Protein AF-A0A1W9SEW0-F1 (afdb_monomer)

Sequence (121 aa):
MRKNNKILLGFSFLGILLGISWTFSLAQEVKQIKIGSLHGWYREDGCEPEHGFLKIQQAGLEWPAQYRDMDNQAAKALWIGTSNYTDGDQYGGNFYPYKVVHCGPRGWDTERELMPIEFKM

pLDDT: mean 73.95, std 10.91, range [41.12, 95.75]

Foldseek 3Di:
DPPVVVVVVVVVVVVVVVVVVVPDDPDWDKDWDDDQQWTAIDTPLPAGACDDPDPDNFHHTGVSNPDGRRDCQVVQKDKDKDAFDFDDVVVPRDTDRIDIAIDGHDYPDSPPHDHDPDDDD

Structure (mmCIF, N/CA/C/O backbone):
data_AF-A0A1W9SEW0-F1
#
_entry.id   AF-A0A1W9SEW0-F1
#
loop_
_atom_site.group_PDB
_atom_site.id
_atom_site.type_symbol
_atom_site.label_atom_id
_atom_site.label_alt_id
_atom_site.label_comp_id
_atom_site.label_asym_id
_atom_site.label_entity_id
_atom_site.label_seq_id
_atom_site.pdbx_PDB_ins_code
_atom_site.Cartn_x
_atom_site.Cartn_y
_atom_site.Cartn_z
_atom_site.occupancy
_atom_site.B_iso_or_equiv
_atom_site.auth_seq_id
_atom_site.auth_comp_id
_atom_site.auth_asym_id
_atom_site.auth_atom_id
_atom_site.pdbx_PDB_model_num
ATOM 1 N N . MET A 1 1 ? 33.163 1.131 48.560 1.00 55.69 1 MET A N 1
ATOM 2 C CA . MET A 1 1 ? 32.952 1.435 47.121 1.00 55.69 1 MET A CA 1
ATOM 3 C C . MET A 1 1 ? 31.978 0.507 46.375 1.00 55.69 1 MET A C 1
ATOM 5 O O . MET A 1 1 ? 31.406 0.948 45.395 1.00 55.69 1 MET A O 1
ATOM 9 N N . ARG A 1 2 ? 31.708 -0.738 46.804 1.00 56.75 2 ARG A N 1
ATOM 10 C CA . ARG A 1 2 ? 30.905 -1.711 46.018 1.00 56.75 2 ARG A CA 1
ATOM 11 C C . ARG A 1 2 ? 29.372 -1.495 46.014 1.00 56.75 2 ARG A C 1
ATOM 13 O O . ARG A 1 2 ? 28.687 -2.048 45.161 1.00 56.75 2 ARG A O 1
ATOM 20 N N . LYS A 1 3 ? 28.824 -0.717 46.961 1.00 56.78 3 LYS A N 1
ATOM 21 C CA . LYS A 1 3 ? 27.368 -0.494 47.130 1.00 56.78 3 LYS A CA 1
ATOM 22 C C . LYS A 1 3 ? 26.799 0.527 46.129 1.00 56.78 3 LYS A C 1
ATOM 24 O O . LYS A 1 3 ? 25.696 0.329 45.633 1.00 56.78 3 LYS A O 1
ATOM 29 N N . ASN A 1 4 ? 27.585 1.543 45.760 1.00 61.22 4 ASN A N 1
ATOM 30 C CA .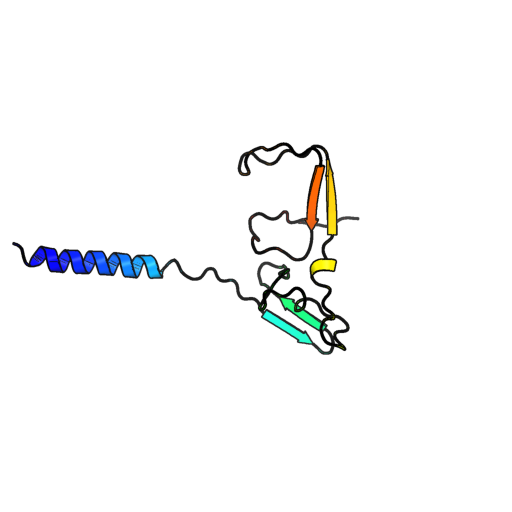 ASN A 1 4 ? 27.160 2.608 44.841 1.00 61.22 4 ASN A CA 1
ATOM 31 C C . ASN A 1 4 ? 27.024 2.109 43.393 1.00 61.22 4 ASN A C 1
ATOM 33 O O . ASN A 1 4 ? 26.135 2.556 42.679 1.00 61.22 4 ASN A O 1
ATOM 37 N N . ASN A 1 5 ? 27.818 1.109 42.991 1.00 67.50 5 ASN A N 1
ATOM 38 C CA . ASN A 1 5 ? 27.752 0.542 41.641 1.00 67.50 5 ASN A CA 1
ATOM 39 C C . ASN A 1 5 ? 26.435 -0.199 41.377 1.00 67.50 5 ASN A C 1
ATOM 41 O O . ASN A 1 5 ? 25.974 -0.198 40.246 1.00 67.50 5 ASN A O 1
ATOM 45 N N . LYS A 1 6 ? 25.805 -0.795 42.403 1.00 69.88 6 LYS A N 1
ATOM 46 C CA . LYS A 1 6 ? 24.498 -1.466 42.258 1.00 69.88 6 LYS A CA 1
ATOM 47 C C . LYS A 1 6 ? 23.357 -0.468 42.055 1.00 69.88 6 LYS A C 1
ATOM 49 O O . LYS A 1 6 ? 22.444 -0.737 41.286 1.00 69.88 6 LYS A O 1
ATOM 54 N N . ILE A 1 7 ? 23.437 0.680 42.727 1.00 75.75 7 ILE A N 1
ATOM 55 C CA . ILE A 1 7 ? 22.474 1.779 42.585 1.00 75.75 7 ILE A CA 1
ATOM 56 C C . ILE A 1 7 ? 22.622 2.416 41.199 1.00 75.75 7 ILE A C 1
ATOM 58 O O . ILE A 1 7 ? 21.629 2.602 40.504 1.00 75.75 7 ILE A O 1
ATOM 62 N N . LEU A 1 8 ? 23.863 2.662 40.761 1.00 74.88 8 LEU A N 1
ATOM 63 C CA . LEU A 1 8 ? 24.151 3.185 39.426 1.00 74.88 8 LEU A CA 1
ATOM 64 C C . LEU A 1 8 ? 23.664 2.230 38.322 1.00 74.88 8 LEU A C 1
ATOM 66 O O . LEU A 1 8 ? 23.009 2.674 37.386 1.00 74.88 8 LEU A O 1
ATOM 70 N N . LEU A 1 9 ? 23.898 0.917 38.475 1.00 78.12 9 LEU A N 1
ATOM 71 C CA . LEU A 1 9 ? 23.390 -0.100 37.545 1.00 78.12 9 LEU A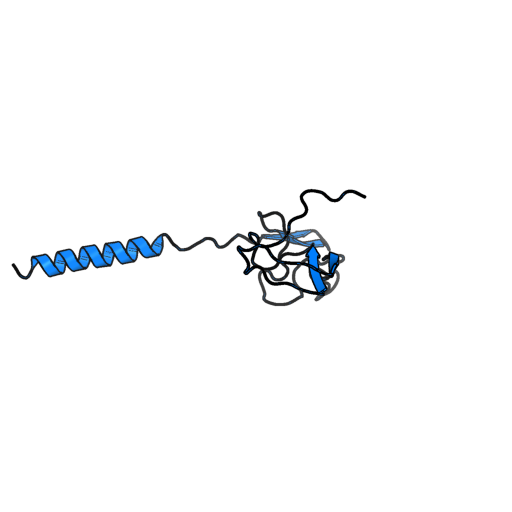 CA 1
ATOM 72 C C . LEU A 1 9 ? 21.858 -0.100 37.479 1.00 78.12 9 LEU A C 1
ATOM 74 O O . LEU A 1 9 ? 21.293 -0.239 36.400 1.00 78.12 9 LEU A O 1
ATOM 78 N N . GLY A 1 10 ? 21.196 0.066 38.629 1.00 81.62 10 GLY A N 1
ATOM 79 C CA . GLY A 1 10 ? 19.740 0.156 38.713 1.00 81.62 10 GLY A CA 1
ATOM 80 C C . GLY A 1 10 ? 19.189 1.361 37.950 1.00 81.62 10 GLY A C 1
ATOM 81 O O . GLY A 1 10 ? 18.237 1.213 37.190 1.00 81.62 10 GLY A O 1
ATOM 82 N N . PHE A 1 11 ? 19.827 2.529 38.079 1.00 85.50 11 PHE A N 1
ATOM 83 C CA . PHE A 1 11 ? 19.449 3.721 37.314 1.00 85.50 11 PHE A CA 1
ATOM 84 C C . PHE A 1 11 ? 19.717 3.572 35.814 1.00 85.50 11 PHE A C 1
ATOM 86 O O . PHE A 1 11 ? 18.874 3.971 35.016 1.00 85.50 11 PHE A O 1
ATOM 93 N N . SER A 1 12 ? 20.833 2.956 35.414 1.00 82.25 12 SER A N 1
ATOM 94 C CA . SER A 1 12 ? 21.100 2.660 34.000 1.00 82.25 12 SER A CA 1
ATOM 95 C C . SER A 1 12 ? 20.073 1.689 33.415 1.00 82.25 12 SER A C 1
ATOM 97 O O . SER A 1 12 ? 19.587 1.906 32.309 1.00 82.25 12 SER A O 1
ATOM 99 N N . PHE A 1 13 ? 19.690 0.653 34.163 1.00 84.81 13 PHE A N 1
ATOM 100 C CA . PHE A 1 13 ? 18.681 -0.313 33.729 1.00 84.81 13 PHE A CA 1
ATOM 101 C C . PHE A 1 13 ? 17.291 0.326 33.618 1.00 84.81 13 PHE A C 1
ATOM 103 O O . PHE A 1 13 ? 16.593 0.117 32.629 1.00 84.81 13 PHE A O 1
ATOM 110 N N . LEU A 1 14 ? 16.918 1.174 34.582 1.00 84.62 14 LEU A N 1
ATOM 111 C CA . LEU A 1 14 ? 15.677 1.946 34.530 1.00 84.62 14 LEU A CA 1
ATOM 112 C C . LEU A 1 14 ? 15.672 2.934 33.353 1.00 84.62 14 LEU A C 1
ATOM 114 O O . LEU A 1 14 ? 14.660 3.061 32.674 1.00 84.62 14 LEU A O 1
ATOM 118 N N . GLY A 1 15 ? 16.804 3.586 33.073 1.00 85.19 15 GLY A N 1
ATOM 119 C CA . GLY A 1 15 ? 16.961 4.473 31.919 1.00 85.19 15 GLY A CA 1
ATOM 120 C C . GLY A 1 15 ? 16.784 3.749 30.582 1.00 85.19 15 GLY A C 1
ATOM 121 O O . GLY A 1 15 ? 16.124 4.274 29.690 1.00 85.19 15 GLY A O 1
ATOM 122 N N . ILE A 1 16 ? 17.296 2.520 30.461 1.00 83.94 16 ILE A N 1
ATOM 123 C CA . ILE A 1 16 ? 17.101 1.670 29.275 1.00 83.94 16 ILE A CA 1
ATOM 124 C C . ILE A 1 16 ? 15.631 1.255 29.136 1.00 83.94 16 ILE A C 1
ATOM 126 O O . ILE A 1 16 ? 15.062 1.385 28.056 1.00 83.94 16 ILE A O 1
ATOM 130 N N . LEU A 1 17 ? 14.991 0.805 30.221 1.00 79.69 17 LEU A N 1
ATOM 131 C CA . LEU A 1 17 ? 13.576 0.415 30.205 1.00 79.69 17 LEU A CA 1
ATOM 132 C C . LEU A 1 17 ? 12.658 1.583 29.833 1.00 79.69 17 LEU A C 1
ATOM 134 O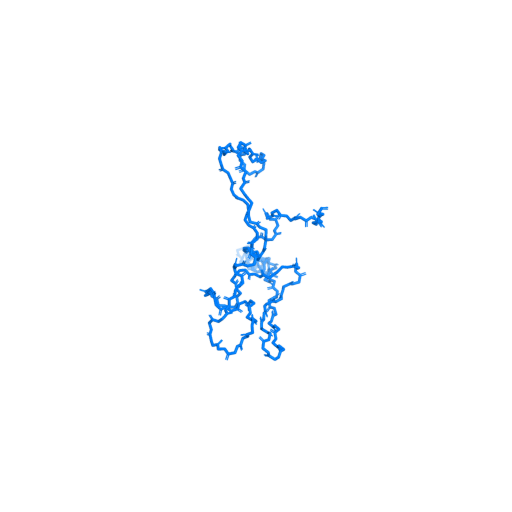 O . LEU A 1 17 ? 11.742 1.417 29.029 1.00 79.69 17 LEU A O 1
ATOM 138 N N . LEU A 1 18 ? 12.931 2.772 30.376 1.00 79.06 18 LEU A N 1
ATOM 139 C CA . LEU A 1 18 ? 12.201 3.980 30.014 1.00 79.06 18 LEU A CA 1
ATOM 140 C C . LEU A 1 18 ? 12.468 4.353 28.554 1.00 79.06 18 LEU A C 1
ATOM 142 O O . LEU A 1 18 ? 11.505 4.581 27.838 1.00 79.06 18 LEU A O 1
ATOM 146 N N . GLY A 1 19 ? 13.713 4.319 28.071 1.00 75.94 19 GLY A N 1
ATOM 147 C CA . GLY A 1 19 ? 14.050 4.594 26.667 1.00 75.94 19 GLY A CA 1
ATOM 148 C C . GLY A 1 19 ? 13.348 3.677 25.655 1.00 75.94 19 GLY A C 1
ATOM 149 O O . GLY A 1 19 ? 12.918 4.148 24.606 1.00 75.94 19 GLY A O 1
ATOM 150 N N . ILE A 1 20 ? 13.154 2.396 25.986 1.00 69.81 20 ILE A N 1
ATOM 151 C CA . ILE A 1 20 ? 12.442 1.427 25.129 1.00 69.81 20 ILE A CA 1
ATOM 152 C C . ILE A 1 20 ? 10.931 1.714 25.077 1.00 69.81 20 ILE A C 1
ATOM 154 O O . ILE A 1 20 ? 10.283 1.452 24.068 1.00 69.81 20 ILE A O 1
ATOM 158 N N . SER A 1 21 ? 10.344 2.294 26.129 1.00 62.28 21 SER A N 1
ATOM 159 C CA . SER A 1 21 ? 8.905 2.606 26.146 1.00 62.28 21 SER A CA 1
ATOM 160 C C . SER A 1 21 ? 8.497 3.758 25.216 1.00 62.28 21 SER A C 1
ATOM 162 O O . SER A 1 21 ? 7.327 3.852 24.856 1.00 62.28 21 SER A O 1
ATOM 164 N N . TRP A 1 22 ? 9.445 4.583 24.755 1.00 58.53 22 TRP A N 1
ATOM 165 C CA . TRP A 1 22 ? 9.170 5.650 23.781 1.00 58.53 22 TRP A CA 1
ATOM 166 C C . TRP A 1 22 ? 9.071 5.148 22.336 1.00 58.53 22 TRP A C 1
ATOM 168 O O . TRP A 1 22 ? 8.607 5.888 21.474 1.00 58.53 22 TRP A O 1
ATOM 178 N N . THR A 1 23 ? 9.474 3.906 22.042 1.00 57.41 23 THR A N 1
ATOM 179 C CA . THR A 1 23 ? 9.496 3.396 20.659 1.00 57.41 23 THR A CA 1
ATOM 180 C C . THR A 1 23 ? 8.232 2.645 20.245 1.00 57.41 23 THR A C 1
ATOM 182 O O . THR A 1 23 ? 8.222 2.019 19.189 1.00 57.41 23 THR A O 1
ATOM 185 N N . PHE A 1 24 ? 7.153 2.694 21.030 1.00 55.28 24 PHE A N 1
ATOM 186 C CA . PHE A 1 24 ? 5.924 1.966 20.714 1.00 55.28 24 PHE A CA 1
ATOM 187 C C . PHE A 1 24 ? 4.697 2.877 20.708 1.00 55.28 24 PHE A C 1
ATOM 189 O O . PHE A 1 24 ? 4.050 3.067 21.730 1.00 55.28 24 PHE A O 1
ATOM 196 N N . SER A 1 25 ? 4.370 3.416 19.529 1.00 54.28 25 SER A N 1
ATOM 197 C CA . SER A 1 25 ? 3.080 3.180 18.856 1.00 54.28 25 SER A CA 1
ATOM 198 C C . SER A 1 25 ? 2.970 4.071 17.611 1.00 54.28 25 SER A C 1
ATOM 200 O O . SER A 1 25 ? 2.377 5.143 17.650 1.00 54.28 25 SER A O 1
ATOM 202 N N . LEU A 1 26 ? 3.527 3.611 16.487 1.00 57.69 26 LEU A N 1
ATOM 203 C CA . LEU A 1 26 ? 3.162 4.107 15.149 1.00 57.69 26 LEU A CA 1
ATOM 204 C C . LEU A 1 26 ? 2.041 3.241 14.546 1.00 57.69 26 LEU A C 1
ATOM 206 O O . LEU A 1 26 ? 1.988 3.018 13.339 1.00 57.69 26 LEU A O 1
ATOM 210 N N . ALA A 1 27 ? 1.175 2.670 15.389 1.00 62.53 27 ALA A N 1
ATOM 211 C CA . ALA A 1 27 ? 0.010 1.951 14.900 1.00 62.53 27 ALA A CA 1
ATOM 212 C C . ALA A 1 27 ? -1.003 2.982 14.402 1.00 62.53 27 ALA A C 1
ATOM 214 O O . ALA A 1 27 ? -1.524 3.779 15.181 1.00 62.53 27 ALA A O 1
ATOM 215 N N . GLN A 1 28 ? -1.249 2.987 13.097 1.00 66.44 28 GLN A N 1
ATOM 216 C CA . GLN A 1 28 ? -2.212 3.896 12.508 1.00 66.44 28 GLN A CA 1
ATOM 217 C C . GLN A 1 28 ? -3.637 3.408 12.762 1.00 66.44 28 GLN A C 1
ATOM 219 O O . GLN A 1 28 ? -3.934 2.220 12.624 1.00 66.44 28 GLN A O 1
ATOM 224 N N . GLU A 1 29 ? -4.518 4.330 13.141 1.00 73.31 29 GLU A N 1
ATOM 225 C CA . GLU A 1 29 ? -5.914 4.007 13.405 1.00 73.31 29 GLU A CA 1
ATOM 226 C C . GLU A 1 29 ? -6.632 3.634 12.099 1.00 73.31 29 GLU A C 1
ATOM 228 O O . GLU A 1 29 ? -6.597 4.376 11.113 1.00 73.31 29 GLU A O 1
ATOM 233 N N . VAL A 1 30 ? -7.298 2.477 12.102 1.00 73.00 30 VAL A N 1
ATOM 234 C CA . VAL A 1 30 ? -8.185 2.033 11.021 1.00 73.00 30 VAL A CA 1
ATOM 235 C C . VAL A 1 30 ? -9.618 2.137 11.527 1.00 73.00 30 VAL A C 1
ATOM 237 O O . VAL A 1 30 ? -10.005 1.445 12.468 1.00 73.00 30 VAL A O 1
ATOM 240 N N . LYS A 1 31 ? -10.407 3.011 10.902 1.00 77.38 31 LYS A N 1
ATOM 241 C CA . LYS A 1 31 ? -11.817 3.254 11.229 1.00 77.38 31 LYS A CA 1
ATOM 242 C C . LYS A 1 31 ? -12.704 2.484 10.257 1.00 77.38 31 LYS A C 1
ATOM 244 O O . LYS A 1 31 ? -12.365 2.332 9.087 1.00 77.38 31 LYS A O 1
ATOM 249 N N . GLN A 1 32 ? -13.855 2.008 10.725 1.00 77.88 32 GLN A N 1
ATOM 250 C CA . GLN A 1 32 ? -14.846 1.355 9.869 1.00 77.88 32 GLN A CA 1
ATOM 251 C C . GLN A 1 32 ? -16.067 2.258 9.701 1.00 77.88 32 GLN A C 1
ATOM 253 O O . GLN A 1 32 ? -16.638 2.728 10.684 1.00 77.88 32 GLN A O 1
ATOM 258 N N . ILE A 1 33 ? -16.479 2.472 8.455 1.00 79.19 33 ILE A N 1
ATOM 259 C CA . ILE A 1 33 ? -17.683 3.221 8.101 1.00 79.19 33 ILE A CA 1
ATOM 260 C C . ILE A 1 33 ? -18.751 2.214 7.680 1.00 79.19 33 ILE A C 1
ATOM 262 O O . ILE A 1 33 ? -18.489 1.331 6.866 1.00 79.19 33 ILE A O 1
ATOM 266 N N . LYS A 1 34 ? -19.957 2.341 8.245 1.00 82.19 34 LYS A N 1
ATOM 267 C CA . LYS A 1 34 ? -21.136 1.550 7.866 1.00 82.19 34 LYS A CA 1
ATOM 268 C C . LYS A 1 34 ? -22.349 2.464 7.753 1.00 82.19 34 LYS A C 1
ATOM 270 O O . LYS A 1 34 ? -22.838 2.965 8.762 1.00 82.19 34 LYS A O 1
ATOM 275 N N . ILE A 1 35 ? -22.824 2.689 6.531 1.00 84.75 35 ILE A N 1
ATOM 276 C CA . ILE A 1 35 ? -23.983 3.538 6.236 1.00 84.75 35 ILE A CA 1
ATOM 277 C C . ILE A 1 35 ? -24.928 2.755 5.321 1.00 84.75 35 ILE A C 1
ATOM 279 O O . ILE A 1 35 ? -24.681 2.608 4.126 1.00 84.75 35 ILE A O 1
ATOM 283 N N . GLY A 1 36 ? -26.019 2.223 5.879 1.00 86.00 36 GLY A N 1
ATOM 284 C CA . GLY A 1 36 ? -26.947 1.369 5.132 1.00 86.00 36 GLY A CA 1
ATOM 285 C C . GLY A 1 36 ? -26.241 0.135 4.555 1.00 86.00 36 GLY A C 1
ATOM 286 O O . GLY A 1 36 ? -25.660 -0.652 5.303 1.00 86.00 36 GLY A O 1
ATOM 287 N N . SER A 1 37 ? -26.276 -0.013 3.228 1.00 85.19 37 SER A N 1
ATOM 288 C CA . SER A 1 37 ? -25.587 -1.089 2.498 1.00 85.19 37 SER A CA 1
ATOM 289 C C . SER A 1 37 ? -24.130 -0.769 2.138 1.00 85.1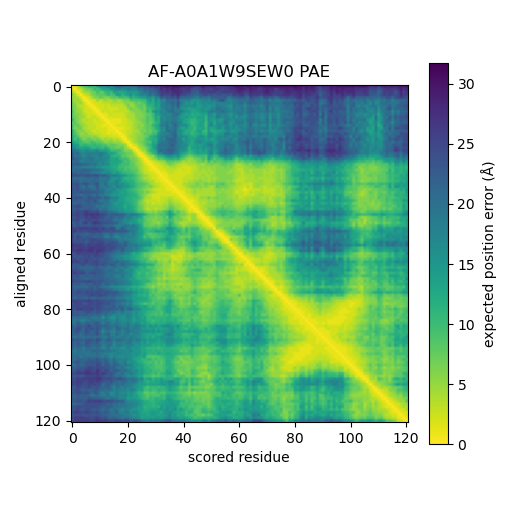9 37 SER A C 1
ATOM 291 O O . SER A 1 37 ? -23.533 -1.558 1.418 1.00 85.19 37 SER A O 1
ATOM 293 N N . LEU A 1 38 ? -23.572 0.380 2.554 1.00 83.44 38 LEU A N 1
ATOM 294 C CA . LEU A 1 38 ? -22.182 0.778 2.276 1.00 83.44 38 LEU A CA 1
ATOM 295 C C . LEU A 1 38 ? -21.323 0.524 3.496 1.00 83.44 38 LEU A C 1
ATOM 297 O O . LEU A 1 38 ? -21.434 1.259 4.484 1.00 83.44 38 LEU A O 1
ATOM 301 N N . HIS A 1 39 ? -20.481 -0.502 3.440 1.00 83.50 39 HIS A N 1
ATOM 302 C CA . HIS A 1 39 ? -19.488 -0.771 4.476 1.00 83.50 39 HIS A CA 1
ATOM 303 C C . HIS A 1 39 ? -18.090 -0.598 3.874 1.00 83.50 39 HIS A C 1
ATOM 305 O O . HIS A 1 39 ? -17.884 -0.866 2.695 1.00 83.50 39 HIS A O 1
ATOM 311 N N . GLY A 1 40 ? -17.145 -0.080 4.656 1.00 79.56 40 GLY A N 1
ATOM 312 C CA . GLY A 1 40 ? -15.782 0.151 4.186 1.00 79.56 40 GLY A CA 1
ATOM 313 C C . GLY A 1 40 ? -14.824 0.544 5.302 1.00 79.56 40 GLY A C 1
ATOM 314 O O . GLY A 1 40 ? -15.237 0.894 6.414 1.00 79.56 40 GLY A O 1
ATOM 315 N N . TRP A 1 41 ? -13.531 0.495 4.998 1.00 77.62 41 TRP A N 1
ATOM 316 C CA . TRP A 1 41 ? -12.482 0.987 5.883 1.00 77.62 41 TRP A CA 1
ATOM 317 C C . TRP A 1 41 ? -12.067 2.401 5.523 1.00 77.62 41 TRP A C 1
ATOM 319 O O . TRP A 1 41 ? -12.115 2.817 4.372 1.00 77.62 41 TRP A O 1
ATOM 329 N N . TYR A 1 42 ? -11.601 3.116 6.531 1.00 73.56 42 TYR A N 1
ATOM 330 C CA . TYR A 1 42 ? -11.014 4.428 6.398 1.00 73.56 42 TYR A CA 1
ATOM 331 C C . TYR A 1 42 ? -9.727 4.486 7.215 1.00 73.56 42 TYR A C 1
ATOM 333 O O . TYR A 1 42 ? -9.701 4.093 8.384 1.00 73.56 42 TYR A O 1
ATOM 341 N N . ARG A 1 43 ? -8.665 5.002 6.600 1.00 72.69 43 ARG A N 1
ATOM 342 C CA . ARG A 1 43 ? -7.381 5.273 7.240 1.00 72.69 43 ARG A CA 1
ATOM 343 C C . ARG A 1 43 ? -6.968 6.702 6.896 1.00 72.69 43 ARG A C 1
ATOM 345 O O . ARG A 1 43 ? -7.214 7.192 5.796 1.00 72.69 43 ARG A O 1
ATOM 352 N N . GLU A 1 44 ? -6.384 7.393 7.868 1.00 71.88 44 GLU A N 1
ATOM 353 C CA . GLU A 1 44 ? -6.109 8.836 7.771 1.00 71.88 44 GLU A CA 1
ATOM 354 C C . GLU A 1 44 ? -4.985 9.199 6.789 1.00 71.88 44 GLU A C 1
ATOM 356 O O . GLU A 1 44 ? -4.870 10.350 6.386 1.00 71.88 44 GLU A O 1
ATOM 361 N N . ASP A 1 45 ? -4.194 8.225 6.340 1.00 70.06 45 ASP A N 1
ATOM 362 C CA . ASP A 1 45 ? -3.198 8.390 5.271 1.00 70.06 45 ASP A CA 1
ATOM 363 C C . ASP A 1 45 ? -3.823 8.443 3.864 1.00 70.06 45 ASP A C 1
ATOM 365 O O . ASP A 1 45 ? -3.101 8.451 2.860 1.00 70.06 45 ASP A O 1
ATOM 369 N N . GLY A 1 46 ? -5.155 8.461 3.776 1.00 62.69 46 GLY A N 1
ATOM 370 C CA . GLY A 1 46 ? -5.887 8.652 2.533 1.00 62.69 46 GLY A CA 1
ATOM 371 C C . GLY A 1 46 ? -5.987 7.401 1.668 1.00 62.69 46 GLY A C 1
ATOM 372 O O . GLY A 1 46 ? -6.283 7.531 0.482 1.00 62.69 46 GLY A O 1
ATOM 373 N N . CYS A 1 47 ? -5.751 6.203 2.212 1.00 65.69 47 CYS A N 1
ATOM 374 C CA . CYS A 1 47 ? -6.054 4.983 1.474 1.00 65.69 47 CYS A CA 1
ATOM 375 C C . CYS A 1 47 ? -6.696 3.897 2.322 1.00 65.69 47 CYS A C 1
ATOM 377 O O . CYS A 1 47 ? -6.418 3.708 3.500 1.00 65.69 47 CYS A O 1
ATOM 379 N N . GLU A 1 48 ? -7.578 3.153 1.679 1.00 69.56 48 GLU A N 1
ATOM 380 C CA . GLU A 1 48 ? -8.226 2.005 2.263 1.00 69.56 48 GLU A CA 1
ATOM 381 C C . GLU A 1 48 ? -7.251 0.805 2.234 1.00 69.56 48 GLU A C 1
ATOM 383 O O . GLU A 1 48 ? -6.724 0.468 1.168 1.00 69.56 48 GLU A O 1
ATOM 388 N N . PRO A 1 49 ? -6.978 0.147 3.372 1.00 68.81 49 PRO A N 1
ATOM 389 C CA . PRO A 1 49 ? -6.080 -1.004 3.400 1.00 68.81 49 PRO A CA 1
ATOM 390 C C . PRO A 1 49 ? -6.666 -2.186 2.611 1.00 68.81 49 PRO A C 1
ATOM 392 O O . PRO A 1 49 ? -7.879 -2.370 2.581 1.00 68.81 49 PRO A O 1
ATOM 395 N N . GLU A 1 50 ? -5.823 -3.018 1.999 1.00 65.81 50 GLU A N 1
ATOM 396 C CA . GLU A 1 50 ? -6.257 -4.291 1.393 1.00 65.81 50 GLU A CA 1
ATOM 397 C C . GLU A 1 50 ? -6.702 -5.297 2.470 1.00 65.81 50 GLU A C 1
ATOM 399 O O . GLU A 1 50 ? -7.661 -6.042 2.289 1.00 65.81 50 GLU A O 1
ATOM 404 N N . HIS A 1 51 ? -6.041 -5.262 3.632 1.00 65.19 51 HIS A N 1
ATOM 405 C CA . HIS A 1 51 ? -6.377 -6.051 4.814 1.00 65.19 51 HIS A CA 1
ATOM 406 C C . HIS A 1 51 ? -6.416 -5.146 6.052 1.00 65.19 51 HIS A C 1
ATOM 408 O O . HIS A 1 51 ? -5.388 -4.592 6.453 1.00 65.19 51 HIS A O 1
ATOM 414 N N . GLY A 1 52 ? -7.598 -5.000 6.655 1.00 65.69 52 GLY A N 1
ATOM 415 C CA . GLY A 1 52 ? -7.829 -4.210 7.866 1.00 65.69 52 GLY A CA 1
ATOM 416 C C . GLY A 1 52 ? -7.845 -5.044 9.155 1.00 65.69 52 GLY A C 1
ATOM 417 O O . GLY A 1 52 ? -6.898 -5.760 9.473 1.00 65.69 52 GLY A O 1
ATOM 418 N N . PHE A 1 53 ? -8.941 -4.933 9.917 1.00 58.62 53 PHE A N 1
ATOM 419 C CA . PHE A 1 53 ? -9.121 -5.517 11.261 1.00 58.62 53 PHE A CA 1
ATOM 420 C C . PHE A 1 53 ? -8.938 -7.046 11.327 1.00 58.62 53 PHE A C 1
ATOM 422 O O . PHE A 1 53 ? -8.503 -7.583 12.345 1.00 58.62 53 PHE A O 1
ATOM 429 N N . LEU A 1 54 ? -9.252 -7.751 10.239 1.00 62.00 54 LEU A N 1
ATOM 430 C CA . LEU A 1 54 ? -9.086 -9.195 10.099 1.00 62.00 54 LEU A CA 1
ATOM 431 C C . LEU A 1 54 ? -8.166 -9.470 8.908 1.00 62.00 54 LEU A C 1
ATOM 433 O O . LEU A 1 54 ? -8.288 -8.828 7.867 1.00 62.00 54 LEU A O 1
ATOM 437 N N . LYS A 1 55 ? -7.277 -10.462 9.031 1.00 63.16 55 LYS A N 1
ATOM 438 C CA . LYS A 1 55 ? -6.449 -10.964 7.917 1.00 63.16 55 LYS A CA 1
ATOM 439 C C . LYS A 1 55 ? -7.270 -11.853 6.972 1.00 63.16 55 LYS A C 1
ATOM 441 O O . LYS A 1 55 ? -6.905 -12.997 6.721 1.00 63.16 55 LYS A O 1
ATOM 446 N N . ILE A 1 56 ? -8.414 -11.350 6.523 1.00 62.16 56 ILE A N 1
ATOM 447 C CA . ILE A 1 56 ? -9.295 -12.010 5.561 1.00 62.16 56 ILE A CA 1
ATOM 448 C C . ILE A 1 56 ? -9.609 -11.031 4.438 1.00 62.16 56 ILE A C 1
ATOM 450 O O . ILE A 1 56 ? -9.722 -9.829 4.665 1.00 62.16 56 ILE A O 1
ATOM 454 N N . GLN A 1 57 ? -9.785 -11.568 3.240 1.00 56.38 57 GLN A N 1
ATOM 455 C CA . GLN A 1 57 ? -9.979 -10.823 1.998 1.00 56.38 57 GLN A CA 1
ATOM 456 C C . GLN A 1 57 ? -11.399 -10.217 1.865 1.00 56.38 57 GLN A C 1
ATOM 458 O O . GLN A 1 57 ? -11.840 -9.950 0.758 1.00 56.38 57 GLN A O 1
ATOM 463 N N . GLN A 1 58 ? -12.161 -10.104 2.965 1.00 58.59 58 GLN A N 1
ATOM 464 C CA . GLN A 1 58 ? -13.630 -9.966 2.958 1.00 58.59 58 GLN A CA 1
ATOM 465 C C . GLN A 1 58 ? -14.164 -8.978 4.009 1.00 58.59 58 GLN A C 1
ATOM 467 O O . GLN A 1 58 ? -15.085 -9.311 4.751 1.00 58.59 58 GLN A O 1
ATOM 472 N N . ALA A 1 59 ? -13.547 -7.808 4.172 1.00 66.31 59 ALA A N 1
ATOM 473 C CA . ALA A 1 59 ? -14.014 -6.863 5.194 1.00 66.31 59 ALA A CA 1
ATOM 474 C C . ALA A 1 59 ? -13.822 -5.369 4.859 1.00 66.31 59 ALA A C 1
ATOM 476 O O . ALA A 1 59 ? -14.034 -4.532 5.740 1.00 66.31 59 ALA A O 1
ATOM 477 N N . GLY A 1 60 ? -13.414 -5.042 3.633 1.00 72.56 60 GLY A N 1
ATOM 478 C CA . GLY A 1 60 ? -13.239 -3.692 3.096 1.00 72.56 60 GLY A CA 1
ATOM 479 C C . GLY A 1 60 ? -14.506 -3.160 2.421 1.00 72.56 60 GLY A C 1
ATOM 480 O O . GLY A 1 60 ? -15.557 -3.117 3.060 1.00 72.56 60 GLY A O 1
ATOM 481 N N . LEU A 1 61 ? -14.405 -2.634 1.192 1.00 78.06 61 LEU A N 1
ATOM 482 C CA . LEU A 1 61 ? -15.540 -2.040 0.486 1.00 78.06 61 LEU A CA 1
ATOM 483 C C . LEU A 1 61 ? -16.584 -3.106 0.143 1.00 78.06 61 LEU A C 1
ATOM 485 O O . LEU A 1 61 ? -16.393 -3.931 -0.746 1.00 78.06 61 LEU A O 1
ATOM 489 N N . GLU A 1 62 ? -17.744 -2.997 0.777 1.00 80.81 62 GLU A N 1
ATOM 490 C CA . GLU A 1 62 ? -18.928 -3.787 0.473 1.00 80.81 62 GLU A CA 1
ATOM 491 C C . GLU A 1 62 ? -20.040 -2.828 0.014 1.00 80.81 62 GLU A C 1
ATOM 493 O O . GLU A 1 62 ? -20.563 -2.027 0.796 1.00 80.81 62 GLU A O 1
ATOM 498 N N . TRP A 1 63 ? -20.398 -2.876 -1.276 1.00 77.12 63 TRP A N 1
ATOM 499 C CA . TRP A 1 63 ? -21.561 -2.165 -1.820 1.00 77.12 63 TRP A CA 1
ATOM 500 C C . TRP A 1 63 ? -22.119 -2.852 -3.080 1.00 77.12 63 TRP A C 1
ATOM 502 O O . TRP A 1 63 ? -21.386 -2.999 -4.060 1.00 77.12 63 TRP A O 1
ATOM 512 N N . PRO A 1 64 ? -23.423 -3.193 -3.121 1.00 78.88 64 PRO A N 1
ATOM 513 C CA . PRO A 1 64 ? -24.380 -3.148 -2.014 1.00 78.88 64 PRO A CA 1
ATOM 514 C C . PRO A 1 64 ? -24.165 -4.336 -1.056 1.00 78.88 64 PRO A C 1
ATOM 516 O O . PRO A 1 64 ? -24.370 -5.479 -1.442 1.00 78.88 64 PRO A O 1
ATOM 519 N N . ALA A 1 65 ? -23.799 -4.081 0.203 1.00 76.25 65 ALA A N 1
ATOM 520 C CA . ALA A 1 65 ? -23.554 -5.092 1.240 1.00 76.25 65 ALA A CA 1
ATOM 521 C C . ALA A 1 65 ? -24.862 -5.703 1.781 1.00 76.25 65 ALA A C 1
ATOM 523 O O . ALA A 1 65 ? -25.262 -5.476 2.924 1.00 76.25 65 ALA A O 1
ATOM 524 N N . GLN A 1 66 ? -25.606 -6.407 0.929 1.00 78.25 66 GLN A N 1
ATOM 525 C CA . GLN A 1 66 ? -26.880 -7.038 1.301 1.00 78.25 66 GLN A CA 1
ATOM 526 C C . GLN A 1 66 ? -26.683 -8.412 1.948 1.00 78.25 66 GLN A C 1
ATOM 528 O O . GLN A 1 66 ? -27.529 -8.861 2.721 1.00 78.25 66 GLN A O 1
ATOM 533 N N . TYR A 1 67 ? -25.563 -9.062 1.640 1.00 73.88 67 TYR A N 1
ATOM 534 C CA . TYR A 1 67 ? -25.203 -10.391 2.109 1.00 73.88 67 TYR A CA 1
ATOM 535 C C . TYR A 1 67 ? -23.764 -10.388 2.616 1.00 73.88 67 TYR A C 1
ATOM 537 O O . TYR A 1 67 ? -22.990 -9.476 2.330 1.00 73.88 67 TYR A O 1
ATOM 545 N N . ARG A 1 68 ? -23.409 -11.421 3.383 1.00 70.12 68 ARG A N 1
ATOM 546 C CA . ARG A 1 68 ? -22.034 -11.615 3.845 1.00 70.12 68 ARG A CA 1
ATOM 547 C C . ARG A 1 68 ? -21.106 -11.827 2.645 1.00 70.12 68 ARG A C 1
ATOM 549 O O . ARG A 1 68 ? -21.538 -12.392 1.642 1.00 70.12 68 ARG A O 1
ATOM 556 N N . ASP A 1 69 ? -19.842 -11.439 2.795 1.00 71.62 69 ASP A N 1
ATOM 557 C CA . ASP A 1 69 ? -18.764 -11.772 1.858 1.00 71.62 69 ASP A CA 1
ATOM 558 C C . ASP A 1 69 ? -18.874 -11.060 0.488 1.00 71.62 69 ASP A C 1
ATOM 560 O O . ASP A 1 69 ? -18.408 -11.574 -0.526 1.00 71.62 69 ASP A O 1
ATOM 564 N N . MET A 1 70 ? -19.476 -9.864 0.457 1.00 73.75 70 MET A N 1
ATOM 565 C CA . MET A 1 70 ? -19.631 -9.019 -0.743 1.00 73.75 70 MET A CA 1
ATOM 566 C C . MET A 1 70 ? -18.536 -7.947 -0.892 1.00 73.75 7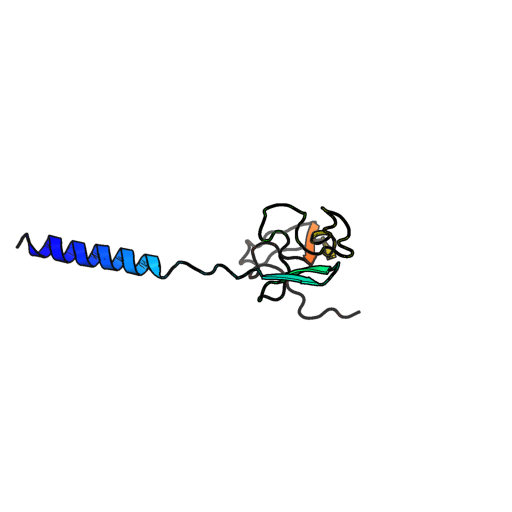0 MET A C 1
ATOM 568 O O . MET A 1 70 ? -18.759 -6.899 -1.502 1.00 73.75 70 MET A O 1
ATOM 572 N N . ASP A 1 71 ? -17.361 -8.203 -0.322 1.00 75.81 71 ASP A N 1
ATOM 573 C CA . ASP A 1 71 ? -16.210 -7.312 -0.427 1.00 75.81 71 ASP A CA 1
ATOM 574 C C . ASP A 1 71 ? -15.661 -7.275 -1.856 1.00 75.81 71 ASP A C 1
ATOM 576 O O . ASP A 1 71 ? -15.516 -8.307 -2.515 1.00 75.81 71 ASP A O 1
ATOM 580 N N . ASN A 1 72 ? -15.324 -6.081 -2.330 1.00 76.75 72 ASN A N 1
ATOM 581 C CA . ASN A 1 72 ? -14.616 -5.883 -3.588 1.00 76.75 72 ASN A CA 1
ATOM 582 C C . ASN A 1 72 ? -13.365 -5.015 -3.422 1.00 76.75 72 ASN A C 1
ATOM 584 O O . ASN A 1 72 ? -12.895 -4.433 -4.402 1.00 76.75 72 ASN A O 1
ATOM 588 N N . GLN A 1 73 ? -12.810 -4.950 -2.210 1.00 76.06 73 GLN A N 1
ATOM 589 C CA . GLN A 1 73 ? -11.727 -4.051 -1.847 1.00 76.06 73 GLN A CA 1
ATOM 590 C C . GLN A 1 73 ? -10.554 -4.194 -2.813 1.00 76.06 73 GLN A C 1
ATOM 592 O O . GLN A 1 73 ? -10.245 -3.254 -3.540 1.00 76.06 73 GLN A O 1
ATOM 597 N N . ALA A 1 74 ? -9.979 -5.394 -2.923 1.00 67.12 74 ALA A N 1
ATOM 598 C CA . ALA A 1 74 ? -8.846 -5.671 -3.810 1.00 67.12 74 ALA A CA 1
ATOM 599 C C . ALA A 1 74 ? -9.157 -5.430 -5.304 1.00 67.12 74 ALA A C 1
ATOM 601 O O . ALA A 1 74 ? -8.274 -5.053 -6.075 1.00 67.12 74 ALA A O 1
ATOM 602 N N . ALA A 1 75 ? -10.417 -5.596 -5.722 1.00 68.06 75 ALA A N 1
ATOM 603 C CA . ALA A 1 75 ? -10.837 -5.401 -7.110 1.00 68.06 75 ALA A CA 1
ATOM 604 C C . ALA A 1 75 ? -10.873 -3.921 -7.536 1.00 68.06 75 ALA A C 1
ATOM 606 O O . ALA A 1 75 ? -10.944 -3.633 -8.729 1.00 68.06 75 ALA A O 1
ATOM 607 N N . LYS A 1 76 ? -10.785 -2.974 -6.591 1.00 71.44 76 LYS A N 1
ATOM 608 C CA . LYS A 1 76 ? -10.665 -1.537 -6.886 1.00 71.44 76 LYS A CA 1
ATOM 609 C C . LYS A 1 76 ? -9.280 -1.139 -7.396 1.00 71.44 76 LYS A C 1
ATOM 611 O O . LYS A 1 76 ? -9.114 -0.008 -7.850 1.00 71.44 76 LYS A O 1
ATOM 616 N N . ALA A 1 77 ? -8.278 -2.011 -7.278 1.00 74.06 77 ALA A N 1
ATOM 617 C CA . ALA A 1 77 ? -6.935 -1.696 -7.737 1.00 74.06 77 ALA A CA 1
ATOM 618 C C . ALA A 1 77 ? -6.852 -1.659 -9.266 1.00 74.06 77 ALA A C 1
ATOM 620 O O . ALA A 1 77 ? -7.220 -2.609 -9.956 1.00 74.06 77 ALA A O 1
ATOM 621 N N . LEU A 1 78 ? -6.296 -0.571 -9.792 1.00 75.75 78 LEU A N 1
ATOM 622 C CA . LEU A 1 78 ? -5.813 -0.490 -11.159 1.00 75.75 78 LEU A CA 1
ATOM 623 C C . LEU A 1 78 ? -4.430 -1.141 -11.228 1.00 75.75 78 LEU A C 1
ATOM 625 O O . LEU A 1 78 ? -3.502 -0.710 -10.549 1.00 75.75 78 LEU A O 1
ATOM 629 N N . TRP A 1 79 ? -4.273 -2.154 -12.072 1.00 77.94 79 TRP A N 1
ATOM 630 C CA . TRP A 1 79 ? -2.990 -2.818 -12.293 1.00 77.94 79 TRP A CA 1
ATOM 631 C C . TRP A 1 79 ? -2.381 -2.324 -13.602 1.00 77.94 79 TRP A C 1
ATOM 633 O O . TRP A 1 79 ? -2.987 -2.456 -14.664 1.00 77.94 79 TRP A O 1
ATOM 643 N N . ILE A 1 80 ? -1.183 -1.749 -13.526 1.00 82.56 80 ILE A N 1
ATOM 644 C CA . ILE A 1 80 ? -0.468 -1.174 -14.665 1.00 82.56 80 ILE A CA 1
ATOM 645 C C . ILE A 1 80 ? 0.784 -2.010 -14.916 1.00 82.56 80 ILE A C 1
ATOM 647 O O . ILE A 1 80 ? 1.661 -2.131 -14.059 1.00 82.56 80 ILE A O 1
ATOM 651 N N . GLY A 1 81 ? 0.867 -2.598 -16.107 1.00 87.12 81 GLY A N 1
ATOM 652 C CA . GLY A 1 81 ? 2.057 -3.297 -16.579 1.00 87.12 81 GLY A CA 1
ATOM 653 C C . GLY A 1 81 ? 3.015 -2.352 -17.302 1.00 87.12 81 GLY A C 1
ATOM 65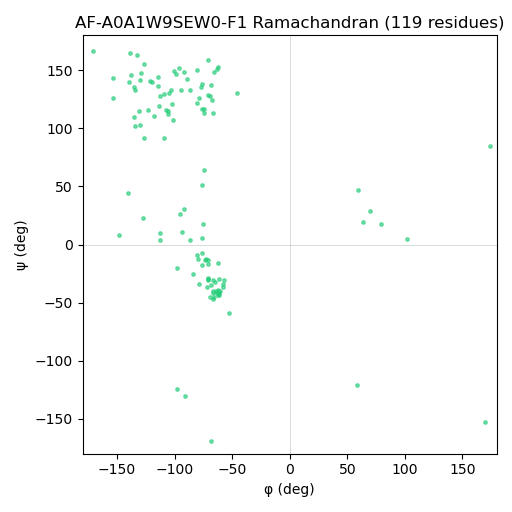4 O O . GLY A 1 81 ? 2.586 -1.480 -18.054 1.00 87.12 81 GLY A O 1
ATOM 655 N N . THR A 1 82 ? 4.315 -2.554 -17.109 1.00 88.25 82 THR A N 1
ATOM 656 C CA . THR A 1 82 ? 5.385 -1.896 -17.863 1.00 88.25 82 THR A CA 1
ATOM 657 C C . THR A 1 82 ? 6.505 -2.886 -18.198 1.00 88.25 82 THR A C 1
ATOM 659 O O . THR A 1 82 ? 6.593 -3.978 -17.629 1.00 88.25 82 THR A O 1
ATOM 662 N N . SER A 1 83 ? 7.369 -2.510 -19.134 1.00 94.69 83 SER A N 1
ATOM 663 C CA . SER A 1 83 ? 8.554 -3.272 -19.535 1.00 94.69 83 SER A CA 1
ATOM 664 C C . SER A 1 83 ? 9.805 -2.407 -19.451 1.00 94.69 83 SER A C 1
ATOM 666 O O . SER A 1 83 ? 9.711 -1.193 -19.613 1.00 94.69 83 SER A O 1
ATOM 668 N N . ASN A 1 84 ? 10.970 -3.035 -19.284 1.00 95.44 84 ASN A N 1
ATOM 669 C CA . ASN A 1 84 ? 12.275 -2.364 -19.207 1.00 95.44 84 ASN A CA 1
ATOM 670 C C . ASN A 1 84 ? 12.377 -1.346 -18.054 1.00 95.44 84 ASN A C 1
ATOM 672 O O . ASN A 1 84 ? 12.828 -0.218 -18.247 1.00 95.44 84 ASN A O 1
ATOM 676 N N . TYR A 1 85 ? 11.943 -1.739 -16.856 1.00 91.44 85 TYR A N 1
ATOM 677 C CA . TYR A 1 85 ? 12.006 -0.899 -15.660 1.00 91.44 85 TYR A CA 1
ATOM 678 C C . TYR A 1 85 ? 13.275 -1.197 -14.858 1.00 91.44 85 TYR A C 1
ATOM 680 O O . TYR A 1 85 ? 13.555 -2.357 -14.563 1.00 91.44 85 TYR A O 1
ATOM 688 N N . THR A 1 86 ? 13.999 -0.160 -14.446 1.00 93.75 86 THR A N 1
ATOM 689 C CA . THR A 1 86 ? 15.093 -0.267 -13.472 1.00 93.75 86 THR A CA 1
ATOM 690 C C . THR A 1 86 ? 14.673 0.457 -12.208 1.00 93.75 86 THR A C 1
ATOM 692 O O . THR A 1 86 ? 14.242 1.607 -12.279 1.00 93.75 86 THR A O 1
ATOM 695 N N . ASP A 1 87 ? 14.771 -0.217 -11.066 1.00 87.69 87 ASP A N 1
ATOM 696 C CA . ASP A 1 87 ? 14.433 0.406 -9.790 1.00 87.69 87 ASP A CA 1
ATOM 697 C C . ASP A 1 87 ? 15.470 1.456 -9.372 1.00 87.69 87 ASP A C 1
ATOM 699 O O . ASP A 1 87 ? 16.612 1.420 -9.825 1.00 87.69 87 ASP A O 1
ATOM 703 N N . GLY A 1 88 ? 15.087 2.381 -8.493 1.00 86.50 88 GLY A N 1
ATOM 704 C CA . GLY A 1 88 ? 16.027 3.351 -7.929 1.00 86.50 88 GLY A CA 1
ATOM 705 C C . GLY A 1 88 ? 17.138 2.669 -7.121 1.00 86.50 88 GLY A C 1
ATOM 706 O O . GLY A 1 88 ? 16.935 1.598 -6.540 1.00 86.50 88 GLY A O 1
ATOM 707 N N . ASP A 1 89 ? 18.308 3.303 -7.030 1.00 89.81 89 ASP A N 1
ATOM 708 C CA . ASP A 1 89 ? 19.462 2.758 -6.296 1.00 89.81 89 ASP A CA 1
ATOM 709 C C . ASP A 1 89 ? 19.130 2.479 -4.823 1.00 89.81 89 ASP A C 1
ATOM 711 O O . ASP A 1 89 ? 19.572 1.474 -4.263 1.00 89.81 89 ASP A O 1
ATOM 715 N N . GLN A 1 90 ? 18.267 3.300 -4.210 1.00 83.19 90 GLN A N 1
ATOM 716 C CA . GLN A 1 90 ? 17.784 3.092 -2.840 1.00 83.19 90 GLN A CA 1
ATOM 717 C C . GLN A 1 90 ? 16.989 1.785 -2.640 1.00 83.19 90 GLN A C 1
ATOM 719 O O . GLN A 1 90 ? 16.810 1.349 -1.504 1.00 83.19 90 GLN A O 1
ATOM 724 N N . TYR A 1 91 ? 16.535 1.152 -3.726 1.00 79.06 91 TYR A N 1
ATOM 725 C CA . TYR A 1 91 ? 15.808 -0.122 -3.741 1.00 79.06 91 TYR A CA 1
ATOM 726 C C . TYR A 1 91 ? 16.621 -1.255 -4.401 1.00 79.06 91 TYR A C 1
ATOM 728 O O . TYR A 1 91 ? 16.112 -2.353 -4.636 1.00 79.06 91 TYR A O 1
ATOM 736 N N . GLY A 1 92 ? 17.907 -1.009 -4.676 1.00 86.12 92 GLY A N 1
ATOM 737 C CA . GLY A 1 92 ? 18.858 -1.999 -5.179 1.00 86.12 92 GLY A CA 1
ATOM 738 C C . GLY A 1 92 ? 19.157 -1.932 -6.678 1.00 86.12 92 GLY A C 1
ATOM 739 O O . GLY A 1 92 ? 19.881 -2.800 -7.154 1.00 86.12 92 GLY A O 1
ATOM 740 N N . GLY A 1 93 ? 18.630 -0.951 -7.426 1.00 91.19 93 GLY A N 1
ATOM 741 C CA . GLY A 1 93 ? 19.049 -0.703 -8.818 1.00 91.19 93 GLY A 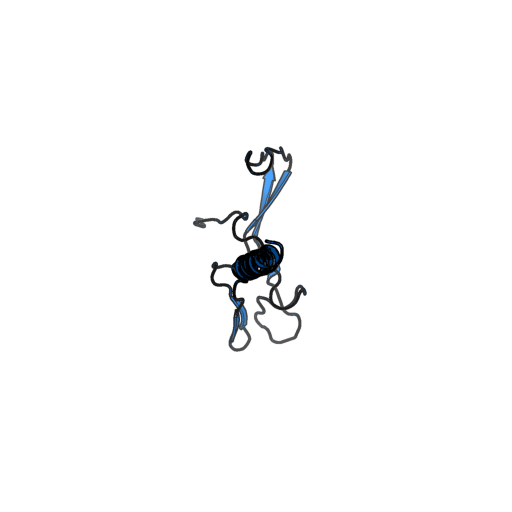CA 1
ATOM 742 C C . GLY A 1 93 ? 18.755 -1.847 -9.800 1.00 91.19 93 GLY A C 1
ATOM 743 O O . GLY A 1 93 ? 19.396 -1.967 -10.844 1.00 91.19 93 GLY A O 1
ATOM 744 N N . ASN A 1 94 ? 17.832 -2.746 -9.451 1.00 93.38 94 ASN A N 1
ATOM 745 C CA . ASN A 1 94 ? 17.604 -3.977 -10.201 1.00 93.38 94 ASN A CA 1
ATOM 746 C C . ASN A 1 94 ? 16.821 -3.712 -11.493 1.00 93.38 94 ASN A C 1
ATOM 748 O O . ASN A 1 94 ? 15.830 -2.979 -11.490 1.00 93.38 94 ASN A O 1
ATOM 752 N N . PHE A 1 95 ? 17.235 -4.365 -12.583 1.00 95.50 95 PHE A N 1
ATOM 753 C CA . PHE A 1 95 ? 16.524 -4.338 -13.860 1.00 95.50 95 PHE A CA 1
ATOM 754 C C . PHE A 1 95 ? 15.445 -5.422 -13.925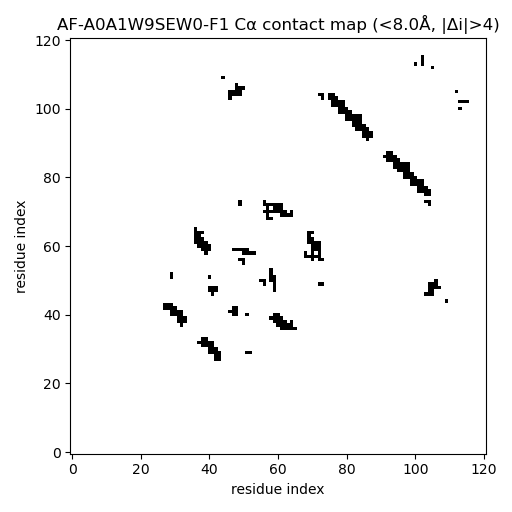 1.00 95.50 95 PHE A C 1
ATOM 756 O O . PHE A 1 95 ? 15.699 -6.597 -13.653 1.00 95.50 95 PHE A O 1
ATOM 763 N N . TYR A 1 96 ? 14.254 -5.025 -14.364 1.00 93.19 96 TYR A N 1
ATOM 764 C CA . TYR A 1 96 ? 13.095 -5.880 -14.561 1.00 93.19 96 TYR A CA 1
ATOM 765 C C . TYR A 1 96 ? 12.621 -5.777 -16.020 1.00 93.19 96 TYR A C 1
ATOM 767 O O . TYR A 1 96 ? 12.146 -4.715 -16.441 1.00 93.19 96 TYR A O 1
ATOM 775 N N . PRO A 1 97 ? 12.684 -6.872 -16.806 1.00 95.75 97 PRO A N 1
ATOM 776 C CA . PRO A 1 97 ? 12.202 -6.860 -18.188 1.00 95.75 97 PRO A CA 1
ATOM 777 C C . PRO A 1 97 ? 10.689 -6.627 -18.259 1.00 95.75 97 PRO A C 1
ATOM 779 O O . PRO A 1 97 ? 10.216 -5.955 -19.172 1.00 95.75 97 PRO A O 1
ATOM 782 N N . TYR A 1 98 ? 9.951 -7.109 -17.255 1.00 93.62 98 TYR A N 1
ATOM 783 C CA . TYR A 1 98 ? 8.523 -6.872 -17.061 1.00 93.62 98 TYR A CA 1
ATOM 784 C C . TYR A 1 98 ? 8.269 -6.534 -15.592 1.00 93.62 98 TYR A C 1
ATOM 786 O O . TYR A 1 98 ? 8.794 -7.204 -14.700 1.00 93.62 98 TYR A O 1
ATOM 794 N N . LYS A 1 99 ? 7.459 -5.508 -15.336 1.00 88.56 99 LYS A N 1
ATOM 795 C CA . LYS A 1 99 ? 7.094 -5.064 -13.988 1.00 88.56 99 LYS A CA 1
ATOM 796 C C . LYS A 1 99 ? 5.617 -4.692 -13.964 1.00 88.56 99 LYS A C 1
ATOM 798 O O . LYS A 1 99 ? 5.113 -4.082 -14.900 1.00 88.56 99 LYS A O 1
ATOM 803 N N . VAL A 1 100 ? 4.935 -5.047 -12.883 1.00 82.19 100 VAL A N 1
ATOM 804 C CA . VAL A 1 100 ? 3.561 -4.616 -12.623 1.00 82.19 100 VAL A CA 1
ATOM 805 C C . VAL A 1 100 ? 3.573 -3.726 -11.390 1.00 82.19 100 VAL A C 1
ATOM 807 O O . VAL A 1 100 ? 4.247 -4.040 -10.407 1.00 82.19 100 VAL A O 1
ATOM 810 N N . VAL A 1 101 ? 2.842 -2.620 -11.461 1.00 77.56 101 VAL A N 1
ATOM 811 C CA . VAL A 1 101 ? 2.542 -1.749 -10.325 1.00 77.56 101 VAL A CA 1
ATOM 812 C C . VAL A 1 101 ? 1.029 -1.708 -10.137 1.00 77.56 101 VAL A C 1
ATOM 814 O O . VAL A 1 101 ? 0.282 -1.694 -11.116 1.00 77.56 101 VAL A O 1
ATOM 817 N N . HIS A 1 102 ? 0.568 -1.738 -8.890 1.00 76.00 102 HIS A N 1
ATOM 818 C CA . HIS A 1 102 ? -0.845 -1.555 -8.568 1.00 76.00 102 HIS A CA 1
ATOM 819 C C . HIS A 1 102 ? -1.073 -0.122 -8.091 1.00 76.00 102 HIS A C 1
ATOM 821 O O . HIS A 1 102 ? -0.196 0.505 -7.503 1.00 76.00 102 HIS A O 1
ATOM 827 N N . CYS A 1 103 ? -2.261 0.389 -8.363 1.00 72.31 103 CYS A N 1
ATOM 828 C CA . CYS A 1 103 ? -2.725 1.686 -7.931 1.00 72.31 103 CYS A CA 1
ATOM 829 C C . CYS A 1 103 ? -4.147 1.514 -7.395 1.00 72.31 103 CYS A C 1
ATOM 831 O O . CYS A 1 103 ? -5.096 1.360 -8.162 1.00 72.31 103 CYS A O 1
ATOM 833 N N . GLY A 1 104 ? -4.302 1.480 -6.075 1.00 68.00 104 GLY A N 1
ATOM 834 C CA . GLY A 1 104 ? -5.563 1.116 -5.436 1.00 68.00 104 GLY A CA 1
ATOM 835 C C . GLY A 1 104 ? -5.412 0.905 -3.933 1.00 68.00 104 GLY A C 1
ATOM 836 O O . GLY A 1 104 ? -4.512 1.512 -3.351 1.00 68.00 104 GLY A O 1
ATOM 837 N N . PRO A 1 105 ? -6.266 0.066 -3.311 1.00 68.12 105 PRO A N 1
ATOM 838 C CA . PRO A 1 105 ? -6.119 -0.313 -1.910 1.00 68.12 105 PRO A CA 1
ATOM 839 C C . PRO A 1 105 ? -4.672 -0.678 -1.586 1.00 68.12 105 PRO A C 1
ATOM 841 O O . PRO A 1 105 ? -4.035 -1.429 -2.329 1.00 68.12 105 PRO A O 1
ATOM 844 N N . ARG A 1 106 ? -4.156 -0.084 -0.511 1.00 69.38 106 ARG A N 1
ATOM 845 C CA . ARG A 1 106 ? -2.738 -0.162 -0.144 1.00 69.38 106 ARG A CA 1
ATOM 846 C C . ARG A 1 106 ? -2.414 -1.473 0.562 1.00 69.38 106 ARG A C 1
ATOM 848 O O . ARG A 1 106 ? -3.229 -1.996 1.335 1.00 69.38 106 ARG A O 1
ATOM 855 N N . GLY A 1 107 ? -1.175 -1.925 0.385 1.00 61.44 107 GLY A N 1
ATOM 856 C CA . GLY A 1 107 ? -0.533 -2.828 1.329 1.00 61.44 107 GLY A CA 1
ATOM 857 C C . GLY A 1 107 ? -0.242 -2.118 2.659 1.00 61.44 107 GLY A C 1
ATOM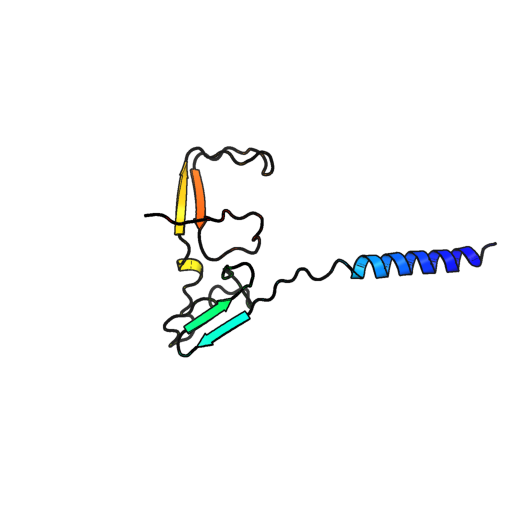 858 O O . GLY A 1 107 ? -0.714 -1.017 2.942 1.00 61.44 107 GLY A O 1
ATOM 859 N N . TRP A 1 108 ? 0.533 -2.747 3.543 1.00 59.56 108 TRP A N 1
ATOM 860 C CA . TRP A 1 108 ? 0.860 -2.145 4.845 1.00 59.56 108 TRP A CA 1
ATOM 861 C C . TRP A 1 108 ? 1.915 -1.024 4.782 1.00 59.56 108 TRP A C 1
ATOM 863 O O . TRP A 1 108 ? 2.129 -0.369 5.801 1.00 59.56 108 TRP A O 1
ATOM 873 N N . ASP A 1 109 ? 2.557 -0.784 3.632 1.00 65.56 109 ASP A N 1
ATOM 874 C CA . ASP A 1 109 ? 3.667 0.169 3.487 1.00 65.56 109 ASP A CA 1
ATOM 875 C C . ASP A 1 109 ? 3.253 1.409 2.682 1.00 65.56 109 ASP A C 1
ATOM 877 O O . ASP A 1 109 ? 3.345 1.469 1.460 1.00 65.56 109 ASP A O 1
ATOM 881 N N . THR A 1 110 ? 2.801 2.437 3.392 1.00 62.03 110 THR A N 1
ATOM 882 C CA . THR A 1 110 ? 2.321 3.684 2.787 1.00 62.03 110 THR A CA 1
ATOM 883 C C . THR A 1 110 ? 3.439 4.643 2.395 1.00 62.03 110 THR A C 1
ATOM 885 O O . THR A 1 110 ? 3.160 5.650 1.760 1.00 62.03 110 THR A O 1
ATOM 888 N N . GLU A 1 111 ? 4.688 4.389 2.780 1.00 67.44 111 GLU A N 1
ATOM 889 C CA . GLU A 1 111 ? 5.813 5.292 2.495 1.00 67.44 111 GLU A CA 1
ATOM 890 C C . GLU A 1 111 ? 6.614 4.855 1.267 1.00 67.44 111 GLU A C 1
ATOM 892 O O . GLU A 1 111 ? 7.336 5.661 0.678 1.00 67.44 111 GLU A O 1
ATOM 897 N N . ARG A 1 112 ? 6.499 3.581 0.875 1.00 66.00 112 ARG A N 1
ATOM 898 C CA . ARG A 1 112 ? 7.272 2.992 -0.228 1.00 66.00 112 ARG A CA 1
ATOM 899 C C . ARG A 1 112 ? 6.436 2.606 -1.446 1.00 66.00 112 ARG A C 1
ATOM 901 O O . ARG A 1 112 ? 6.980 2.052 -2.398 1.00 66.00 112 ARG A O 1
ATOM 908 N N . GLU A 1 113 ? 5.141 2.901 -1.435 1.00 66.94 113 GLU A N 1
ATOM 909 C CA . GLU A 1 113 ? 4.248 2.671 -2.572 1.00 66.94 113 GLU A CA 1
ATOM 910 C C . GLU A 1 113 ? 4.158 3.899 -3.496 1.00 66.94 113 GLU A C 1
ATOM 912 O O . GLU A 1 113 ? 4.257 5.051 -3.068 1.00 66.94 113 GLU A O 1
ATOM 917 N N . LEU A 1 114 ? 3.965 3.652 -4.796 1.00 67.62 114 LEU A N 1
ATOM 918 C CA . LEU A 1 114 ? 3.837 4.702 -5.805 1.00 67.62 114 LEU A CA 1
ATOM 919 C C . LEU A 1 114 ? 2.461 5.376 -5.697 1.00 67.62 114 LEU A C 1
ATOM 921 O O . LEU A 1 114 ? 1.436 4.743 -5.942 1.00 67.62 114 LEU A O 1
ATOM 925 N N . MET A 1 115 ? 2.442 6.672 -5.369 1.00 66.12 115 MET A N 1
ATOM 926 C CA . MET A 1 115 ? 1.210 7.456 -5.265 1.00 66.12 115 MET A CA 1
ATOM 927 C C . MET A 1 115 ? 1.056 8.411 -6.450 1.00 66.12 115 MET A C 1
ATOM 929 O O . MET A 1 115 ? 1.842 9.354 -6.583 1.00 66.12 115 MET A O 1
ATOM 933 N N . PRO A 1 116 ? 0.037 8.228 -7.302 1.00 64.62 116 PRO A N 1
ATOM 934 C CA . PRO A 1 116 ? -0.302 9.243 -8.282 1.00 64.62 116 PRO A CA 1
ATOM 935 C C . PRO A 1 116 ? -0.835 10.488 -7.565 1.00 64.62 116 PRO A C 1
ATOM 937 O O . PRO A 1 116 ? -1.794 10.424 -6.800 1.00 64.62 116 PRO A O 1
ATOM 940 N N . ILE A 1 117 ? -0.200 11.632 -7.827 1.00 69.25 117 ILE A N 1
ATOM 941 C CA . ILE A 1 117 ? -0.629 12.945 -7.318 1.00 69.25 117 ILE A CA 1
ATOM 942 C C . ILE A 1 117 ? -1.918 13.395 -8.022 1.00 69.25 117 ILE A C 1
ATOM 944 O O . ILE A 1 117 ? -2.739 14.100 -7.444 1.00 69.25 117 ILE A O 1
ATOM 948 N N . GLU A 1 118 ? -2.106 12.977 -9.275 1.00 71.44 118 GLU A N 1
ATOM 949 C CA . GLU A 1 118 ? -3.253 13.343 -10.096 1.00 71.44 118 GLU A CA 1
ATOM 950 C C . GLU A 1 118 ? -3.520 12.263 -11.153 1.00 71.44 118 GLU A C 1
ATOM 952 O O . GLU A 1 118 ? -2.582 11.703 -11.725 1.00 71.44 118 GLU A O 1
ATOM 957 N N . PHE A 1 119 ? -4.799 12.009 -11.444 1.00 65.06 119 PHE A N 1
ATOM 958 C CA . PHE A 1 119 ? -5.224 11.251 -12.621 1.00 65.06 119 PHE A CA 1
ATOM 959 C C . PHE A 1 119 ? -5.805 12.224 -13.644 1.00 65.06 119 PHE A C 1
ATOM 961 O O . PHE A 1 119 ? -6.862 12.809 -13.412 1.00 65.06 119 PHE A O 1
ATOM 968 N N . LYS A 1 120 ? -5.120 12.388 -14.778 1.00 63.44 120 LYS A N 1
ATOM 969 C CA . LYS A 1 120 ? -5.651 13.104 -15.944 1.00 63.44 120 LYS A CA 1
ATOM 970 C C . LYS A 1 120 ? -6.072 12.089 -16.993 1.00 63.44 120 LYS A C 1
ATOM 972 O O . LYS A 1 120 ? -5.313 11.160 -17.269 1.00 63.44 120 LYS A O 1
ATOM 977 N N . MET A 1 121 ? -7.271 12.278 -17.540 1.00 41.12 121 MET A N 1
ATOM 978 C CA . MET A 1 121 ? -7.674 11.658 -18.804 1.00 41.12 121 MET A CA 1
ATOM 979 C C . MET A 1 121 ? -7.126 12.462 -19.976 1.00 41.12 121 MET A C 1
ATOM 981 O O . MET A 1 121 ? -7.115 13.710 -19.865 1.00 41.12 121 MET A O 1
#

Radius of gyration: 23.0 Å; Cα contacts (8 Å, |Δi|>4): 163; chains: 1; bounding box: 60×25×67 Å

Solvent-accessible surface area (backbone atoms only — not comparable to full-atom values): 7623 Å² total; per-residue (Å²): 124,76,70,60,56,56,54,51,50,50,52,53,50,49,51,52,56,55,60,58,62,73,76,71,79,89,77,76,71,75,46,77,50,76,57,91,40,41,34,28,52,43,32,90,90,75,49,35,51,52,57,66,101,49,99,48,89,55,72,32,39,13,72,78,39,83,56,86,79,49,38,47,37,70,74,63,37,46,76,47,78,49,62,73,46,62,48,57,69,95,77,66,48,49,78,31,72,65,48,76,49,70,49,54,50,34,71,95,57,84,86,82,54,81,75,80,90,72,90,81,134

Mean predicted aligned error: 12.36 Å

Secondary structure (DSSP, 8-state):
-HHHHHHHHHHHHHHHHHHHHTT------EEEEEETTEEEEEETTS--BSS-SSSSSSSS-BTT--STT-B-TGGGPEEEEEEEEE--GGGT--EEEEEEEEESSB-S-SSSS---S----

Nearest PDB structures (foldseek):
  1soy-assembly1_A  TM=4.482E-01  e=4.709E+00  Escherichia coli
  4jpd-assembly1_A  TM=3.684E-01  e=8.175E+00  Burkholderia cenocepacia J2315